Protein AF-A0A351Y4Z2-F1 (afdb_monomer_lite)

Radius of gyration: 11.47 Å; chains: 1; bounding box: 28×21×31 Å

Secondary structure (DSSP, 8-state):
-EEETTTB--HHHHHHHHHHHHTTPPP--EEE-TTSTT--HHHHHHHHHHHH---GGG-EE--TT-

Structure (m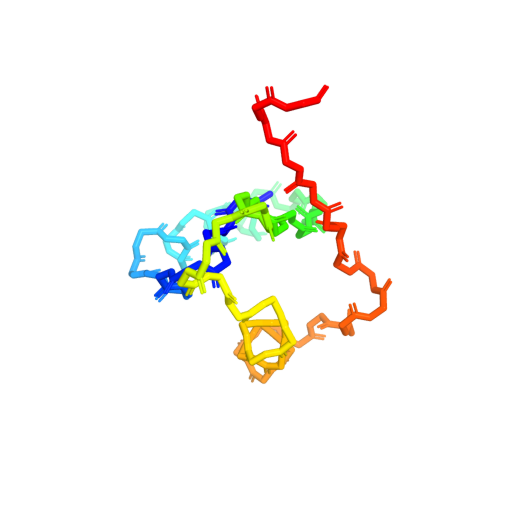mCIF, N/CA/C/O backbone):
data_AF-A0A351Y4Z2-F1
#
_entry.id   AF-A0A351Y4Z2-F1
#
loop_
_atom_site.group_PDB
_atom_site.id
_atom_site.type_symbol
_atom_site.label_atom_id
_atom_site.label_alt_id
_atom_site.label_comp_id
_atom_site.label_asym_id
_atom_site.label_entity_id
_atom_site.label_seq_id
_atom_site.pdbx_PDB_ins_code
_atom_site.Cartn_x
_atom_site.Cartn_y
_atom_site.Cartn_z
_atom_site.occupancy
_atom_site.B_iso_or_equiv
_atom_site.auth_seq_id
_atom_site.auth_comp_id
_atom_site.auth_asym_id
_atom_site.auth_atom_id
_atom_site.pdbx_PDB_model_num
ATOM 1 N N . MET A 1 1 ? -10.434 3.792 -1.281 1.00 84.94 1 MET A N 1
ATOM 2 C CA . MET A 1 1 ? -9.085 4.075 -0.742 1.00 84.94 1 MET A CA 1
ATOM 3 C C . MET A 1 1 ? -8.080 3.887 -1.863 1.00 84.94 1 MET A C 1
ATOM 5 O O . MET A 1 1 ? -8.159 2.873 -2.540 1.00 84.94 1 MET A O 1
ATOM 9 N N . LEU A 1 2 ? -7.178 4.844 -2.084 1.00 87.50 2 LEU A N 1
ATOM 10 C CA . LEU A 1 2 ? -6.188 4.779 -3.163 1.00 87.50 2 LEU A CA 1
ATOM 11 C C . LEU A 1 2 ? -4.782 4.633 -2.577 1.00 87.50 2 LEU A C 1
ATOM 13 O O . LEU A 1 2 ? -4.403 5.414 -1.705 1.00 87.50 2 LEU A O 1
ATOM 17 N N . VAL A 1 3 ? -4.021 3.656 -3.065 1.00 89.88 3 VAL A N 1
ATOM 18 C CA . VAL A 1 3 ? -2.634 3.395 -2.659 1.00 89.88 3 VAL A CA 1
ATOM 19 C C . VAL A 1 3 ? -1.753 3.316 -3.898 1.00 89.88 3 VAL A C 1
ATOM 21 O O . VAL A 1 3 ? -2.144 2.743 -4.911 1.00 89.88 3 VAL A O 1
ATOM 24 N N . ASP A 1 4 ? -0.567 3.910 -3.836 1.00 89.81 4 ASP A N 1
ATOM 25 C CA . ASP A 1 4 ? 0.401 3.882 -4.931 1.00 89.81 4 ASP A CA 1
ATOM 26 C C . ASP A 1 4 ? 1.220 2.584 -4.886 1.00 89.81 4 ASP A C 1
ATOM 28 O O . ASP A 1 4 ? 1.846 2.271 -3.872 1.00 89.81 4 ASP A O 1
ATOM 32 N N . ALA A 1 5 ? 1.256 1.844 -5.995 1.00 89.12 5 ALA A N 1
ATOM 33 C CA . ALA A 1 5 ? 1.992 0.589 -6.116 1.00 89.12 5 ALA A CA 1
ATOM 34 C C . ALA A 1 5 ? 3.511 0.736 -5.956 1.00 89.12 5 ALA A C 1
ATOM 36 O O . ALA A 1 5 ? 4.190 -0.248 -5.668 1.00 89.12 5 ALA A O 1
ATOM 37 N N . SER A 1 6 ? 4.057 1.937 -6.146 1.00 87.81 6 SER A N 1
ATOM 38 C CA . SER A 1 6 ? 5.483 2.225 -5.966 1.00 87.81 6 SER A CA 1
ATOM 39 C C . SER A 1 6 ? 5.831 2.671 -4.545 1.00 87.81 6 SER A C 1
ATOM 41 O O . SER A 1 6 ? 6.908 2.340 -4.051 1.00 87.81 6 SER A O 1
ATOM 43 N N . GLN A 1 7 ? 4.928 3.388 -3.867 1.00 86.88 7 GLN A N 1
ATOM 44 C CA . GLN A 1 7 ? 5.215 3.998 -2.562 1.00 86.88 7 GLN A CA 1
ATOM 45 C C . GLN A 1 7 ? 4.630 3.234 -1.371 1.00 86.88 7 GLN A C 1
ATOM 47 O O . GLN A 1 7 ? 5.172 3.345 -0.276 1.00 86.88 7 GLN A O 1
ATOM 52 N N . GLY A 1 8 ? 3.591 2.422 -1.568 1.00 87.88 8 GLY A N 1
ATOM 53 C CA . GLY A 1 8 ? 2.954 1.681 -0.481 1.00 87.88 8 GLY A CA 1
ATOM 54 C C . GLY A 1 8 ? 2.046 2.542 0.396 1.00 87.88 8 GLY A C 1
ATOM 55 O O . GLY A 1 8 ? 1.537 3.579 -0.042 1.00 87.88 8 GLY A O 1
ATOM 56 N N . ILE A 1 9 ? 1.802 2.083 1.626 1.00 89.31 9 ILE A N 1
ATOM 57 C CA . ILE A 1 9 ? 0.894 2.751 2.561 1.00 89.31 9 ILE A CA 1
ATOM 58 C C . ILE A 1 9 ? 1.604 3.945 3.194 1.00 89.31 9 ILE A C 1
ATOM 60 O O . ILE A 1 9 ? 2.725 3.851 3.686 1.00 89.31 9 ILE A O 1
ATOM 64 N N . GLN A 1 10 ? 0.922 5.086 3.222 1.00 90.25 10 GLN A N 1
ATOM 65 C CA . GLN A 1 10 ? 1.411 6.292 3.883 1.00 90.25 10 GLN A CA 1
ATOM 66 C C . GLN A 1 10 ? 0.550 6.620 5.102 1.00 90.25 10 GLN A C 1
ATOM 68 O O . GLN A 1 10 ? -0.603 6.197 5.207 1.00 90.25 10 GLN A O 1
ATOM 73 N N . ALA A 1 11 ? 1.076 7.448 6.008 1.00 88.62 11 ALA A N 1
ATOM 74 C CA . ALA A 1 11 ? 0.325 7.915 7.176 1.00 88.62 11 ALA A CA 1
ATOM 75 C C . ALA A 1 11 ? -1.015 8.576 6.788 1.00 88.62 11 ALA A C 1
ATOM 77 O O . ALA A 1 11 ? -2.027 8.393 7.464 1.00 88.62 11 ALA A O 1
ATOM 78 N N . GLN A 1 12 ? -1.051 9.289 5.656 1.00 87.12 12 GLN A N 1
ATOM 79 C CA . GLN A 1 12 ? -2.275 9.903 5.139 1.00 87.12 12 GLN A CA 1
ATOM 80 C C . GLN A 1 12 ? -3.318 8.866 4.688 1.00 87.12 12 GLN A C 1
ATOM 82 O O . GLN A 1 12 ? -4.515 9.065 4.909 1.00 87.12 12 GLN A O 1
ATOM 87 N N . THR A 1 13 ? -2.881 7.746 4.100 1.00 90.00 13 THR A N 1
ATOM 88 C CA . THR A 1 13 ? -3.759 6.630 3.716 1.00 90.00 13 THR A CA 1
ATOM 89 C C . THR A 1 13 ? -4.445 6.042 4.945 1.00 90.00 13 THR A C 1
ATOM 91 O O . THR A 1 13 ? -5.657 5.846 4.927 1.00 90.00 13 THR A O 1
ATOM 94 N N . LEU A 1 14 ? -3.691 5.837 6.032 1.00 90.44 14 LEU A N 1
ATOM 95 C CA . LEU A 1 14 ? -4.227 5.325 7.296 1.00 90.44 14 LEU A CA 1
ATOM 96 C C . LEU A 1 14 ? -5.214 6.300 7.937 1.00 90.44 14 LEU A C 1
ATOM 98 O O . LEU A 1 14 ? -6.288 5.888 8.360 1.00 90.44 14 LEU A O 1
ATOM 102 N N . SER A 1 15 ? -4.893 7.595 7.954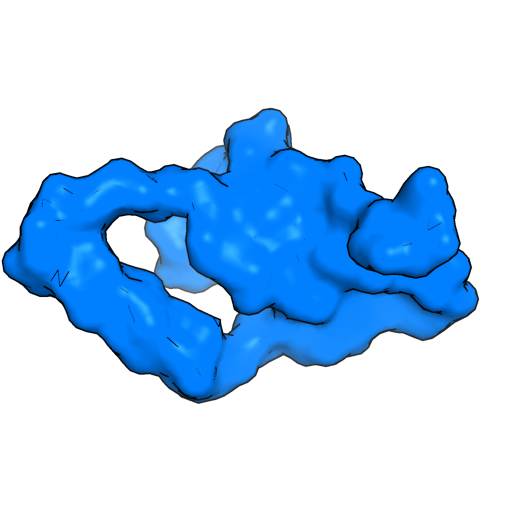 1.00 90.94 15 SER A N 1
ATOM 103 C CA . SER A 1 15 ? -5.811 8.621 8.466 1.00 90.94 15 SER A CA 1
ATOM 104 C C . SER A 1 15 ? -7.151 8.605 7.718 1.00 90.94 15 SER A C 1
ATOM 106 O O . SER A 1 15 ? -8.215 8.578 8.333 1.00 90.94 15 SER A O 1
ATOM 108 N N . THR A 1 16 ? -7.102 8.510 6.385 1.00 89.50 16 THR A N 1
ATOM 109 C CA . THR A 1 16 ? -8.305 8.430 5.538 1.00 89.50 16 THR A CA 1
ATOM 110 C C . THR A 1 16 ? -9.105 7.151 5.800 1.00 89.50 16 THR A C 1
ATOM 112 O O . THR A 1 16 ? -10.332 7.187 5.857 1.00 89.50 16 THR A O 1
ATOM 115 N N . LEU A 1 17 ? -8.421 6.016 5.970 1.00 90.81 17 LEU A N 1
ATOM 116 C CA . LEU A 1 17 ? -9.050 4.740 6.304 1.00 90.81 17 LEU A CA 1
ATOM 117 C C . LEU A 1 17 ? -9.796 4.823 7.640 1.00 90.81 17 LEU A C 1
ATOM 119 O O . LEU A 1 17 ? -10.968 4.465 7.697 1.00 90.81 17 LEU A O 1
ATOM 123 N N . TYR A 1 18 ? -9.146 5.320 8.695 1.00 90.75 18 TYR A N 1
ATOM 124 C CA . TYR A 1 18 ? -9.774 5.431 10.012 1.00 90.75 18 TYR A CA 1
ATOM 125 C C . TYR A 1 18 ? -10.985 6.368 10.001 1.00 90.75 18 TYR A C 1
ATOM 127 O O . TYR A 1 18 ? -11.999 6.047 10.611 1.00 90.75 18 TYR A O 1
ATOM 135 N N . GLN A 1 19 ? -10.927 7.474 9.252 1.00 92.88 19 GLN A N 1
ATOM 136 C CA . GLN A 1 19 ? -12.082 8.357 9.056 1.00 92.88 19 GLN A CA 1
ATOM 137 C C . GLN A 1 19 ? -13.245 7.651 8.352 1.00 92.88 19 GLN A C 1
ATOM 139 O O . GLN A 1 19 ? -14.400 7.834 8.725 1.00 92.88 19 GLN A O 1
ATOM 144 N N . ALA A 1 20 ? -12.955 6.837 7.338 1.00 92.56 20 ALA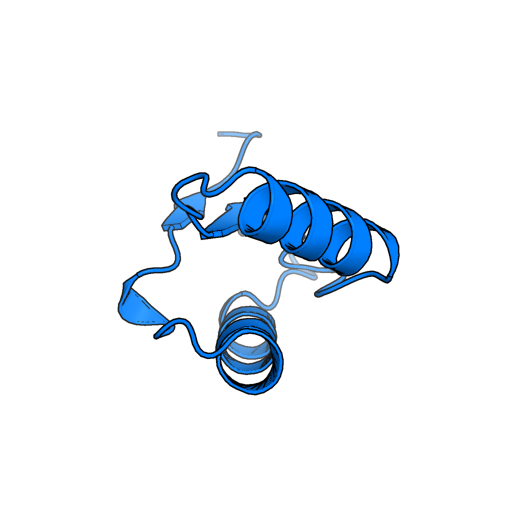 A N 1
ATOM 145 C CA . ALA A 1 20 ? -13.982 6.095 6.621 1.00 92.56 20 ALA A CA 1
ATOM 146 C C . ALA A 1 20 ? -14.611 4.987 7.487 1.00 92.56 20 ALA A C 1
ATOM 148 O O . ALA A 1 20 ? -15.816 4.768 7.396 1.00 92.56 20 ALA A O 1
ATOM 149 N N . ILE A 1 21 ? -13.827 4.347 8.363 1.00 90.12 21 ILE A N 1
ATOM 150 C CA . ILE A 1 21 ? -14.328 3.388 9.359 1.00 90.12 21 ILE A CA 1
ATOM 151 C C . ILE A 1 21 ? -15.250 4.084 10.368 1.00 90.12 21 ILE A C 1
ATOM 153 O O . ILE A 1 21 ? -16.342 3.587 10.627 1.00 90.12 21 ILE A O 1
ATOM 157 N N . ASP A 1 22 ? -14.851 5.246 10.892 1.00 94.38 22 ASP A N 1
ATOM 158 C CA . ASP A 1 22 ? -15.662 6.039 11.831 1.00 94.38 22 ASP A CA 1
ATOM 159 C C . ASP A 1 22 ? -17.009 6.463 11.216 1.00 94.38 22 ASP A C 1
ATOM 161 O O . ASP A 1 22 ? -18.051 6.444 11.867 1.00 94.38 22 ASP A O 1
ATOM 165 N N . GLN A 1 23 ? -17.008 6.751 9.913 1.00 95.31 23 GLN A N 1
ATOM 166 C CA . GLN A 1 23 ? -18.209 7.074 9.137 1.00 95.31 23 GLN A CA 1
ATOM 167 C C . GLN A 1 23 ? -18.978 5.843 8.633 1.00 95.31 23 GLN A C 1
ATOM 169 O O . GLN A 1 23 ? -19.960 5.992 7.905 1.00 95.31 23 GLN A O 1
ATOM 174 N N . ASN A 1 24 ? -18.556 4.634 9.011 1.00 92.44 24 ASN A N 1
ATOM 175 C CA . ASN A 1 24 ? -19.181 3.372 8.625 1.00 92.44 24 ASN A CA 1
ATOM 176 C C . ASN A 1 24 ? -19.278 3.179 7.093 1.00 92.44 24 ASN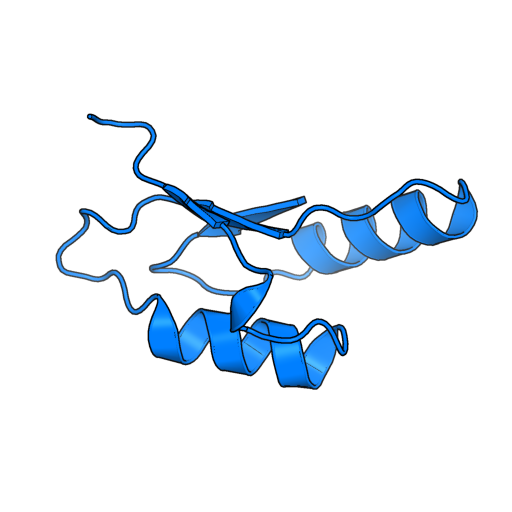 A C 1
ATOM 178 O O . ASN A 1 24 ? -20.243 2.612 6.574 1.00 92.44 24 ASN A O 1
ATOM 182 N N . LEU A 1 25 ? -18.286 3.689 6.355 1.00 92.38 25 LEU A N 1
ATOM 183 C CA . LEU A 1 25 ? -18.207 3.597 4.899 1.00 92.38 25 LEU A CA 1
ATOM 184 C C . LEU A 1 25 ? -17.572 2.275 4.462 1.00 92.38 25 LEU A C 1
ATOM 186 O O . LEU A 1 25 ? -16.615 1.785 5.061 1.00 92.38 25 LEU A O 1
ATOM 190 N N . THR A 1 26 ? -18.049 1.730 3.344 1.00 88.31 26 THR A N 1
ATOM 191 C CA . THR A 1 26 ? -17.426 0.563 2.713 1.00 88.31 26 THR A CA 1
ATOM 192 C C . THR A 1 26 ? -16.061 0.929 2.128 1.00 88.31 26 THR A C 1
ATOM 194 O O . THR A 1 26 ? -15.942 1.831 1.294 1.00 88.31 26 THR A O 1
ATOM 197 N N . ILE A 1 27 ? -15.021 0.203 2.536 1.00 89.88 27 ILE A N 1
ATOM 198 C CA . ILE A 1 27 ? -13.656 0.416 2.055 1.00 89.88 27 ILE A CA 1
ATOM 199 C C . ILE A 1 27 ? -13.414 -0.425 0.807 1.00 89.88 27 ILE A C 1
ATOM 201 O O . ILE A 1 27 ? -13.434 -1.646 0.859 1.00 89.88 27 ILE A O 1
ATOM 205 N N . ILE A 1 28 ? -13.124 0.245 -0.308 1.00 90.38 28 ILE A N 1
ATOM 206 C CA . ILE A 1 28 ? -12.671 -0.405 -1.542 1.00 90.38 28 ILE A CA 1
ATOM 207 C C . ILE A 1 28 ? -11.184 -0.075 -1.729 1.00 90.38 28 ILE A C 1
ATOM 209 O O . ILE A 1 28 ? -10.858 1.097 -1.986 1.00 90.38 28 ILE A O 1
ATOM 213 N N . PRO A 1 29 ? -10.269 -1.043 -1.545 1.00 90.88 29 PRO A N 1
ATOM 214 C CA . PRO A 1 29 ? -8.844 -0.832 -1.752 1.00 90.88 29 PRO A CA 1
ATOM 215 C C . PRO A 1 29 ? -8.502 -0.842 -3.244 1.00 90.88 29 PRO A C 1
ATOM 217 O O . PRO A 1 29 ? -8.775 -1.800 -3.965 1.00 90.88 29 PRO A O 1
ATOM 220 N N . VAL A 1 30 ? -7.875 0.239 -3.704 1.00 91.62 30 VAL A N 1
ATOM 221 C CA . VAL A 1 30 ? -7.430 0.395 -5.089 1.00 91.62 30 VAL A CA 1
ATOM 222 C C . VAL A 1 30 ? -5.936 0.694 -5.109 1.00 91.62 30 VAL A C 1
ATOM 224 O O . VAL A 1 30 ? -5.478 1.686 -4.539 1.00 91.62 30 VAL A O 1
ATOM 227 N N . LEU A 1 31 ? -5.186 -0.163 -5.789 1.00 91.81 31 LEU A N 1
ATOM 228 C CA . LEU A 1 31 ? -3.748 -0.073 -5.996 1.00 91.81 31 LEU A CA 1
ATOM 229 C C . LEU A 1 31 ? -3.489 0.544 -7.374 1.00 91.81 31 LEU A C 1
ATOM 231 O O . LEU A 1 31 ? -3.789 -0.066 -8.396 1.00 91.81 31 LEU A O 1
ATOM 235 N N . ASN A 1 32 ? -2.965 1.765 -7.403 1.00 89.81 32 ASN A N 1
ATOM 236 C CA . ASN A 1 32 ? -2.773 2.554 -8.617 1.00 89.81 32 ASN A CA 1
ATOM 237 C C . ASN A 1 32 ? -1.300 2.613 -9.044 1.00 89.81 32 ASN A C 1
ATOM 239 O O . ASN A 1 32 ? -0.401 2.375 -8.241 1.00 89.81 32 ASN A O 1
ATOM 243 N N . LYS A 1 33 ? -1.062 3.010 -10.297 1.00 87.69 33 LYS A N 1
ATOM 244 C CA . LYS A 1 33 ? 0.258 3.166 -10.927 1.00 87.69 33 LYS A CA 1
ATOM 245 C C . LYS A 1 33 ? 1.021 1.852 -11.092 1.00 87.69 33 LYS A C 1
ATOM 247 O O . LYS A 1 33 ? 2.248 1.823 -11.014 1.00 87.69 33 LYS A O 1
ATOM 252 N N . ILE A 1 34 ? 0.296 0.759 -11.331 1.00 87.00 34 ILE A N 1
ATOM 253 C CA . ILE A 1 34 ? 0.884 -0.569 -11.570 1.00 87.00 34 ILE A CA 1
ATOM 254 C C . ILE A 1 34 ? 1.749 -0.633 -12.840 1.00 87.00 34 ILE A C 1
ATOM 256 O O . ILE A 1 34 ? 2.495 -1.586 -13.023 1.00 87.00 34 ILE A O 1
ATOM 260 N N . ASP A 1 35 ? 1.640 0.369 -13.712 1.00 86.38 35 ASP A N 1
ATOM 261 C CA . ASP A 1 35 ? 2.398 0.521 -14.953 1.00 86.38 35 ASP A CA 1
ATOM 262 C C . ASP A 1 35 ? 3.830 1.038 -14.749 1.00 86.38 35 ASP A C 1
ATOM 264 O O . ASP A 1 35 ? 4.651 0.959 -15.664 1.00 86.38 35 ASP A O 1
ATOM 268 N N . LEU A 1 36 ? 4.152 1.590 -13.574 1.00 88.38 36 LEU A N 1
ATOM 269 C CA . LEU A 1 36 ? 5.478 2.151 -13.337 1.00 88.38 36 LEU A CA 1
ATOM 270 C C . LEU A 1 36 ? 6.534 1.041 -13.190 1.00 88.38 36 LEU A C 1
ATOM 272 O O . LEU A 1 36 ? 6.291 0.066 -12.486 1.00 88.38 36 LEU A O 1
ATOM 276 N N . PRO A 1 37 ? 7.761 1.219 -13.721 1.00 86.75 37 PRO A N 1
ATOM 277 C CA . PRO A 1 37 ? 8.851 0.253 -13.532 1.00 86.75 37 PRO A CA 1
ATOM 278 C C . PRO A 1 37 ? 9.218 0.022 -12.059 1.00 86.75 37 PRO A C 1
ATOM 280 O O . PRO A 1 37 ? 9.730 -1.030 -11.694 1.00 86.75 37 PRO A O 1
ATOM 283 N N . ALA A 1 38 ? 8.968 1.026 -11.215 1.00 88.44 38 ALA A N 1
ATOM 284 C CA . ALA A 1 38 ? 9.190 0.972 -9.774 1.00 88.44 38 ALA A CA 1
ATOM 285 C C . ALA A 1 38 ? 7.987 0.409 -8.992 1.00 88.44 38 ALA A C 1
ATOM 287 O O . ALA A 1 38 ? 8.050 0.316 -7.766 1.00 88.44 38 ALA A O 1
ATOM 288 N N . ALA A 1 39 ? 6.876 0.081 -9.660 1.00 90.00 39 ALA A N 1
ATOM 289 C CA . ALA A 1 39 ? 5.702 -0.468 -9.002 1.00 90.00 39 ALA A CA 1
ATOM 290 C C . ALA A 1 39 ? 5.985 -1.884 -8.498 1.00 90.00 39 ALA A C 1
ATOM 292 O O . ALA A 1 39 ? 6.475 -2.742 -9.230 1.00 90.00 39 ALA A O 1
ATOM 293 N N . ASN A 1 40 ? 5.601 -2.153 -7.253 1.00 91.25 40 ASN A N 1
ATOM 294 C CA . ASN A 1 40 ? 5.570 -3.500 -6.704 1.00 91.25 40 ASN A CA 1
ATOM 295 C C . ASN A 1 40 ? 4.189 -3.775 -6.085 1.00 91.25 40 ASN A C 1
ATOM 297 O O . ASN A 1 40 ? 4.036 -3.742 -4.859 1.00 91.25 40 ASN A O 1
ATOM 301 N N . PRO A 1 41 ? 3.168 -4.035 -6.927 1.00 89.56 41 PRO A N 1
ATOM 302 C CA . PRO A 1 41 ? 1.791 -4.192 -6.472 1.00 89.56 41 PRO A CA 1
ATOM 303 C C . PRO A 1 41 ? 1.620 -5.360 -5.503 1.00 89.56 41 PRO A C 1
ATOM 305 O O . PRO A 1 41 ? 0.789 -5.280 -4.611 1.00 89.56 41 PRO A O 1
ATOM 308 N N . GLU A 1 42 ? 2.395 -6.436 -5.662 1.00 90.88 42 GLU A N 1
ATOM 309 C CA . GLU A 1 42 ? 2.263 -7.628 -4.820 1.00 90.88 42 GLU A CA 1
ATOM 310 C C . GLU A 1 42 ? 2.796 -7.383 -3.405 1.00 90.88 42 GLU A C 1
ATOM 312 O O . GLU A 1 42 ? 2.135 -7.728 -2.427 1.00 90.88 42 GLU A O 1
ATOM 317 N N . ARG A 1 43 ? 3.946 -6.705 -3.285 1.00 92.75 43 ARG A N 1
ATOM 318 C CA . ARG A 1 43 ? 4.482 -6.283 -1.984 1.00 92.75 43 ARG A CA 1
ATOM 319 C C . ARG A 1 43 ? 3.502 -5.359 -1.262 1.00 92.75 43 ARG A C 1
ATOM 321 O O . ARG A 1 43 ? 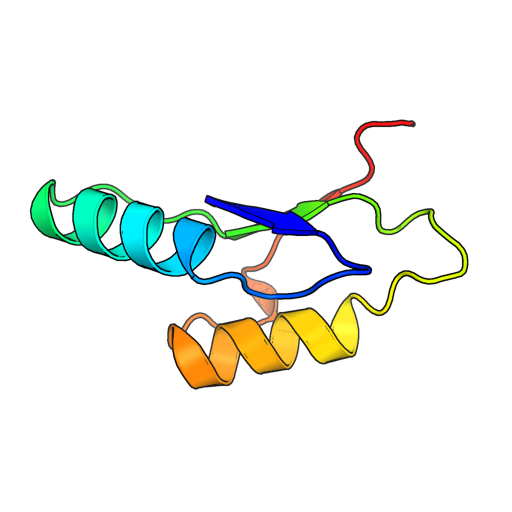3.240 -5.557 -0.081 1.00 92.75 43 ARG A O 1
ATOM 328 N N . VAL A 1 44 ? 2.971 -4.358 -1.966 1.00 92.00 44 VAL A N 1
ATOM 329 C CA . VAL A 1 44 ? 2.051 -3.369 -1.380 1.00 92.00 44 VAL A CA 1
ATOM 330 C C . VAL A 1 44 ? 0.699 -3.996 -1.034 1.00 92.00 44 VAL A C 1
ATOM 332 O O . VAL A 1 44 ? 0.122 -3.661 -0.007 1.00 92.00 44 VAL A O 1
ATOM 335 N N . ALA A 1 45 ? 0.203 -4.939 -1.837 1.00 91.69 45 ALA A N 1
ATOM 336 C CA . ALA A 1 45 ? -1.019 -5.675 -1.526 1.00 91.69 45 ALA A CA 1
ATOM 337 C C . ALA A 1 45 ? -0.880 -6.485 -0.228 1.00 91.69 45 ALA A C 1
ATOM 339 O O . ALA A 1 45 ? -1.755 -6.413 0.628 1.00 91.69 45 ALA A O 1
ATOM 340 N N . HIS A 1 46 ? 0.248 -7.177 -0.033 1.00 92.06 46 HIS A N 1
ATOM 341 C CA . HIS A 1 46 ? 0.530 -7.861 1.233 1.00 92.06 46 HIS A CA 1
ATOM 342 C C . HIS A 1 46 ? 0.689 -6.897 2.416 1.00 92.06 46 HIS A C 1
ATOM 344 O O . HIS A 1 46 ? 0.331 -7.227 3.542 1.00 92.06 46 HIS A O 1
ATOM 350 N N . GLU A 1 47 ? 1.226 -5.700 2.192 1.00 90.94 47 GLU A N 1
ATOM 351 C CA . GLU A 1 47 ? 1.291 -4.661 3.223 1.00 90.94 47 GLU A CA 1
ATOM 352 C C . GLU A 1 47 ? -0.119 -4.223 3.652 1.00 90.94 47 GLU A C 1
ATOM 354 O O . GLU A 1 47 ? -0.412 -4.161 4.843 1.00 90.94 47 GLU A O 1
ATOM 359 N N . ILE A 1 48 ? -1.012 -3.997 2.682 1.00 89.69 48 ILE A N 1
ATOM 360 C CA . ILE A 1 48 ? -2.425 -3.658 2.914 1.0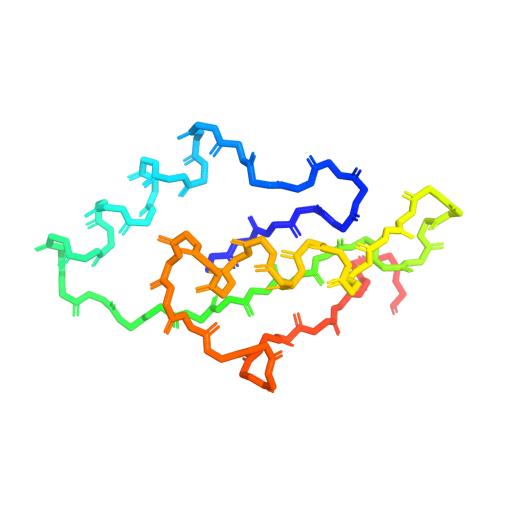0 89.69 48 ILE A CA 1
ATOM 361 C C . ILE A 1 48 ? -3.134 -4.773 3.680 1.00 89.69 48 ILE A C 1
ATOM 363 O O . ILE A 1 48 ? -3.822 -4.490 4.655 1.00 89.69 48 ILE A O 1
ATOM 367 N N . GLU A 1 49 ? -2.928 -6.025 3.289 1.00 91.50 49 GLU A N 1
ATOM 368 C CA . GLU A 1 49 ? -3.496 -7.189 3.968 1.00 91.50 49 GLU A CA 1
ATOM 369 C C . GLU A 1 49 ? -3.040 -7.283 5.429 1.00 91.50 49 GLU A C 1
ATOM 371 O O . GLU A 1 49 ? -3.866 -7.424 6.324 1.00 91.50 49 GLU A O 1
ATOM 376 N N . ASN A 1 50 ? -1.746 -7.103 5.702 1.00 90.50 50 ASN A N 1
ATOM 377 C CA . ASN A 1 50 ? -1.215 -7.177 7.065 1.00 90.50 50 ASN A CA 1
ATOM 378 C C . ASN A 1 50 ? -1.635 -5.998 7.958 1.00 90.50 50 ASN A C 1
ATOM 380 O O . ASN A 1 50 ? -1.764 -6.165 9.169 1.00 90.50 50 ASN A O 1
ATOM 384 N N . VAL A 1 51 ? -1.803 -4.801 7.388 1.00 88.25 51 VAL A N 1
ATOM 385 C CA . VAL A 1 51 ? -2.099 -3.577 8.154 1.00 88.25 51 VAL A CA 1
ATOM 386 C C . VAL A 1 51 ? -3.599 -3.354 8.318 1.00 88.25 51 VAL A C 1
ATOM 388 O O . VAL A 1 51 ? -4.048 -2.924 9.377 1.00 88.25 51 VAL A O 1
ATOM 391 N N . ILE A 1 52 ? -4.370 -3.609 7.262 1.00 85.94 52 ILE A N 1
ATOM 392 C CA . ILE A 1 52 ? -5.798 -3.285 7.175 1.00 85.94 52 ILE A CA 1
ATOM 393 C C . ILE A 1 52 ? -6.660 -4.549 7.328 1.00 85.94 52 ILE A C 1
ATOM 395 O O . ILE A 1 52 ? -7.828 -4.447 7.691 1.00 85.94 52 ILE A O 1
ATOM 399 N N . GLY A 1 53 ? -6.100 -5.743 7.100 1.00 88.25 53 GLY A N 1
ATOM 400 C CA . GLY A 1 53 ? -6.830 -7.010 7.204 1.00 88.25 53 GLY A CA 1
ATOM 401 C C . GLY A 1 53 ? -7.720 -7.321 5.999 1.00 88.25 53 GLY A C 1
ATOM 402 O O . GLY A 1 53 ? -8.583 -8.187 6.101 1.00 88.25 53 GLY A O 1
ATOM 403 N N . ILE A 1 54 ? -7.548 -6.610 4.878 1.00 88.12 54 ILE A N 1
ATOM 404 C CA . ILE A 1 54 ? -8.289 -6.872 3.637 1.00 88.12 54 ILE A CA 1
ATOM 405 C C . ILE A 1 54 ? -7.498 -7.856 2.780 1.00 88.12 54 ILE A C 1
ATOM 407 O O . ILE A 1 54 ? -6.326 -7.611 2.492 1.00 88.12 54 ILE A O 1
ATOM 411 N N . ASP A 1 55 ? -8.152 -8.935 2.353 1.00 89.88 55 ASP A N 1
ATOM 412 C CA . ASP A 1 55 ? -7.534 -9.950 1.505 1.00 89.88 55 ASP A CA 1
ATOM 413 C C . ASP A 1 55 ? -7.015 -9.322 0.208 1.00 89.88 55 ASP A C 1
ATOM 415 O O . ASP A 1 55 ? -7.695 -8.528 -0.455 1.00 89.88 55 ASP A O 1
ATOM 419 N N . LYS A 1 56 ? -5.793 -9.689 -0.181 1.00 87.75 56 LYS A N 1
ATOM 420 C CA . LYS A 1 56 ? -5.165 -9.130 -1.381 1.00 87.75 56 LYS A CA 1
ATOM 421 C C . LYS A 1 56 ? -5.951 -9.375 -2.673 1.00 87.75 56 LYS A C 1
ATOM 423 O O . LYS A 1 56 ? -5.770 -8.626 -3.634 1.00 87.75 56 LYS A O 1
ATOM 428 N N . SER A 1 57 ? -6.796 -10.406 -2.717 1.00 88.31 57 SER A N 1
ATOM 429 C CA . SER A 1 57 ? -7.671 -10.709 -3.853 1.00 88.31 57 SER A CA 1
ATOM 430 C C . SER A 1 57 ? -8.803 -9.695 -4.030 1.00 88.31 57 SER A C 1
ATOM 432 O O . SER A 1 57 ? -9.281 -9.524 -5.151 1.00 88.31 57 SER A O 1
ATOM 434 N N . GLU A 1 58 ? -9.176 -8.962 -2.977 1.00 90.00 58 GLU A N 1
ATOM 435 C CA . GLU A 1 58 ? -10.169 -7.882 -3.043 1.00 90.00 58 GLU A CA 1
ATOM 436 C C . GLU A 1 58 ? -9.557 -6.546 -3.500 1.00 90.00 58 GLU A C 1
ATOM 438 O O . GLU A 1 58 ? -10.273 -5.575 -3.761 1.00 90.00 58 GLU A O 1
ATOM 443 N N . ILE A 1 59 ? -8.227 -6.475 -3.626 1.00 90.25 59 ILE A N 1
ATOM 444 C CA . ILE A 1 59 ? -7.524 -5.249 -3.996 1.00 90.25 59 ILE A CA 1
ATOM 445 C C . ILE A 1 59 ? -7.521 -5.054 -5.511 1.00 90.25 59 ILE A C 1
ATOM 447 O O . ILE A 1 59 ? -6.874 -5.780 -6.270 1.00 90.25 59 ILE A O 1
ATOM 451 N N . ILE A 1 60 ? -8.187 -3.988 -5.953 1.00 91.75 60 ILE A N 1
ATOM 452 C CA . ILE A 1 60 ? -8.313 -3.654 -7.370 1.00 91.75 60 ILE A CA 1
ATOM 453 C C . ILE A 1 60 ? -7.022 -2.984 -7.841 1.00 91.75 60 ILE A C 1
ATOM 455 O O . ILE A 1 60 ? -6.657 -1.906 -7.376 1.00 91.75 60 ILE A O 1
ATOM 459 N N . LYS A 1 61 ? -6.335 -3.610 -8.795 1.00 89.88 61 LYS A N 1
ATOM 460 C CA . LYS A 1 61 ? -5.104 -3.095 -9.407 1.00 89.88 61 LYS A CA 1
ATOM 461 C C . LYS A 1 61 ? -5.461 -2.290 -10.661 1.00 89.88 61 LYS A C 1
ATOM 463 O O . LYS A 1 61 ? -6.063 -2.834 -11.582 1.00 89.88 61 LYS A O 1
ATOM 468 N N . VAL A 1 62 ? -5.091 -1.010 -10.709 1.00 90.88 62 VAL A N 1
ATOM 469 C CA . VAL A 1 62 ? -5.392 -0.096 -11.825 1.00 90.88 62 VAL A CA 1
ATOM 470 C C . VAL A 1 62 ? -4.170 0.718 -12.256 1.00 90.88 62 VAL A C 1
ATOM 472 O O . VAL A 1 62 ? -3.244 0.958 -11.478 1.00 90.88 62 VAL A O 1
ATOM 475 N N . SER A 1 63 ? -4.187 1.197 -13.499 1.00 89.12 63 SER A N 1
ATOM 476 C CA . SER A 1 63 ? -3.306 2.268 -13.965 1.00 89.12 63 SER A CA 1
ATOM 477 C C . SER A 1 63 ? -4.169 3.448 -14.385 1.00 89.12 63 SER A C 1
ATOM 479 O O . SER A 1 63 ? -4.906 3.358 -15.351 1.00 89.12 63 SER A O 1
ATOM 481 N N . GLY A 1 64 ? -4.078 4.578 -13.684 1.00 76.81 64 GLY A N 1
ATOM 482 C CA . GLY A 1 64 ? -4.779 5.801 -14.099 1.00 76.81 64 GLY A CA 1
ATOM 483 C C . GLY A 1 64 ? -4.204 6.466 -15.359 1.00 76.81 64 GLY A C 1
ATOM 484 O O . GLY A 1 64 ? -4.695 7.519 -15.754 1.00 76.81 64 GLY A O 1
ATOM 485 N N . LYS A 1 65 ? -3.137 5.909 -15.950 1.00 75.50 65 LYS A N 1
ATOM 486 C CA . LYS A 1 65 ? -2.472 6.436 -17.149 1.00 75.50 65 LYS A CA 1
ATOM 487 C C . LYS A 1 65 ? -2.970 5.780 -18.445 1.00 75.50 65 LYS A C 1
ATOM 489 O O . LYS A 1 65 ? -2.793 6.375 -19.506 1.00 75.50 65 LYS A O 1
ATOM 494 N N . THR A 1 66 ? -3.554 4.584 -18.360 1.00 51.75 66 THR A N 1
ATOM 495 C CA . THR A 1 66 ? -3.953 3.757 -19.512 1.00 51.75 66 THR A CA 1
ATOM 496 C C . THR A 1 66 ? -5.401 3.340 -19.360 1.00 51.75 66 THR A C 1
ATOM 498 O O . THR A 1 66 ? -6.149 3.476 -20.348 1.00 51.75 66 THR A O 1
#

Sequence (66 aa):
MLVDASQGIQAQTLSTLYQAIDQNLTIIPVLNKIDLPAANPERVAHEIENVIGIDKSEIIKVSGKT

Foldseek 3Di:
DEAEQQPADDPVNVVVVVVCVVVVHDDQAEYEPCVDPNGHLPVNLVVCCVPVVDHSVSYHYYYPVD

pLDDT: mean 88.85, std 5.53, range [51.75, 95.31]